Protein AF-A0A7V2V707-F1 (afdb_monomer_lite)

pLDDT: mean 92.5, std 4.8, range [74.88, 97.44]

Structure (mmCIF, N/CA/C/O backbone):
data_AF-A0A7V2V707-F1
#
_entry.id   AF-A0A7V2V707-F1
#
loop_
_atom_site.group_PDB
_atom_site.id
_atom_site.type_symbol
_atom_site.label_atom_id
_atom_site.label_alt_id
_atom_site.label_comp_id
_atom_site.label_asym_id
_atom_site.label_entity_id
_atom_site.label_seq_id
_atom_site.pdbx_PDB_ins_code
_atom_site.Cartn_x
_atom_site.Cartn_y
_atom_site.Cartn_z
_atom_site.occupancy
_atom_site.B_iso_or_equiv
_atom_site.auth_seq_id
_atom_site.auth_comp_id
_atom_site.auth_asym_id
_atom_site.auth_atom_id
_atom_site.p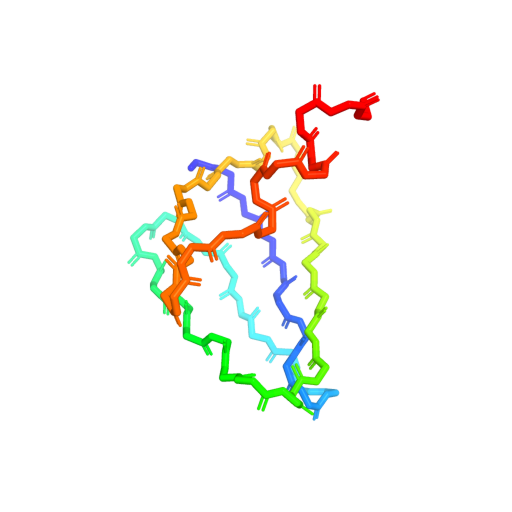dbx_PDB_model_num
ATOM 1 N N . ARG A 1 1 ? -1.385 -0.408 12.185 1.00 91.12 1 ARG A N 1
ATOM 2 C CA . ARG A 1 1 ? -2.460 -0.780 13.147 1.00 91.12 1 ARG A CA 1
ATOM 3 C C . ARG A 1 1 ? -3.734 -1.074 12.367 1.00 91.12 1 ARG A C 1
ATOM 5 O O . ARG A 1 1 ? -3.822 -0.582 11.243 1.00 91.12 1 ARG A O 1
ATOM 12 N N . GLY A 1 2 ? -4.679 -1.813 12.947 1.00 95.75 2 GLY A N 1
ATOM 13 C CA . GLY A 1 2 ? -5.866 -2.320 12.252 1.00 95.75 2 GLY A CA 1
ATOM 14 C C . GLY A 1 2 ? -5.589 -3.598 11.452 1.00 95.75 2 GLY A C 1
ATOM 15 O O . GLY 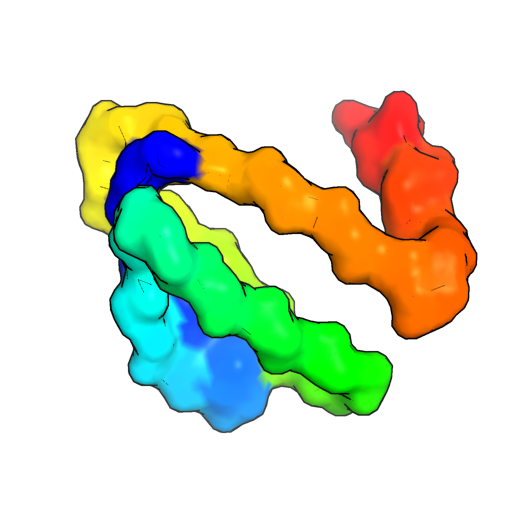A 1 2 ? -4.442 -4.043 11.366 1.00 95.75 2 GLY A O 1
ATOM 16 N N . ARG A 1 3 ? -6.651 -4.163 10.869 1.00 97.25 3 ARG A N 1
ATOM 17 C CA . ARG A 1 3 ? -6.632 -5.379 10.041 1.00 97.25 3 ARG A CA 1
ATOM 18 C C . ARG A 1 3 ? -7.357 -5.156 8.720 1.00 97.25 3 ARG A C 1
ATOM 20 O O . ARG A 1 3 ? -8.281 -4.348 8.643 1.00 97.25 3 ARG A O 1
ATOM 27 N N . GLY A 1 4 ? -6.947 -5.869 7.685 1.00 97.19 4 GLY A N 1
ATOM 28 C CA . GLY A 1 4 ? -7.512 -5.708 6.355 1.00 97.19 4 GLY A CA 1
ATOM 29 C C . GLY A 1 4 ? -7.184 -6.856 5.419 1.00 97.19 4 GLY A C 1
ATOM 30 O O . GLY A 1 4 ? -6.663 -7.895 5.822 1.00 97.19 4 GLY A O 1
ATOM 31 N N . GLN A 1 5 ? -7.460 -6.626 4.143 1.00 97.44 5 GLN A N 1
ATOM 32 C CA . GLN A 1 5 ? -7.114 -7.535 3.063 1.00 97.44 5 GLN A CA 1
ATOM 33 C C . GLN A 1 5 ? -6.442 -6.756 1.932 1.00 97.44 5 GLN A C 1
ATOM 35 O O . GLN A 1 5 ? -6.949 -5.721 1.497 1.00 97.44 5 GLN A O 1
ATOM 40 N N . ALA A 1 6 ? -5.311 -7.258 1.448 1.00 96.50 6 ALA A N 1
ATOM 41 C CA . ALA A 1 6 ? -4.723 -6.836 0.186 1.00 96.50 6 ALA A CA 1
ATOM 42 C C . ALA A 1 6 ? -5.203 -7.769 -0.925 1.00 96.50 6 ALA A C 1
ATOM 44 O O . ALA A 1 6 ? -5.194 -8.984 -0.758 1.00 96.50 6 ALA A O 1
ATOM 45 N N . LEU A 1 7 ? -5.583 -7.220 -2.070 1.00 96.00 7 LEU A N 1
ATOM 46 C CA . LEU A 1 7 ? -5.716 -7.977 -3.310 1.00 96.00 7 LEU A CA 1
ATOM 47 C C . LEU A 1 7 ? -4.515 -7.635 -4.181 1.00 96.00 7 LEU A C 1
ATOM 49 O O . LEU A 1 7 ? -4.356 -6.474 -4.537 1.00 96.00 7 LEU A O 1
ATOM 53 N N . ILE A 1 8 ? -3.674 -8.616 -4.510 1.00 93.75 8 ILE A N 1
ATOM 54 C CA . ILE A 1 8 ? -2.486 -8.444 -5.361 1.00 93.75 8 ILE A CA 1
ATOM 55 C C . ILE A 1 8 ? -2.601 -9.429 -6.513 1.00 93.75 8 ILE A C 1
ATOM 57 O O . ILE A 1 8 ? -2.683 -10.633 -6.272 1.00 93.75 8 ILE A O 1
ATOM 61 N N . ALA A 1 9 ? -2.624 -8.931 -7.753 1.00 92.38 9 ALA A N 1
ATOM 62 C CA . ALA A 1 9 ? -2.896 -9.766 -8.929 1.00 92.38 9 ALA A CA 1
ATOM 63 C C . ALA A 1 9 ? -4.127 -10.678 -8.710 1.00 92.38 9 ALA A C 1
ATOM 65 O O . ALA A 1 9 ? -4.064 -11.889 -8.916 1.00 92.38 9 ALA A O 1
ATOM 66 N N . GLU A 1 10 ? -5.210 -10.078 -8.195 1.00 90.75 10 GLU A N 1
ATOM 67 C CA . GLU A 1 10 ? -6.499 -10.722 -7.872 1.00 90.75 10 GLU A CA 1
ATOM 68 C C . GLU A 1 10 ? -6.466 -11.758 -6.734 1.00 90.75 10 GLU A C 1
ATOM 70 O O . GLU A 1 10 ? -7.498 -12.329 -6.384 1.00 90.75 10 GLU A O 1
ATOM 75 N N . LYS A 1 11 ? -5.314 -11.974 -6.089 1.00 93.81 11 LYS A N 1
ATOM 76 C CA . LYS A 1 11 ? -5.194 -12.895 -4.955 1.00 93.81 11 LYS A CA 1
ATOM 77 C C . LYS A 1 11 ? -5.326 -12.159 -3.622 1.00 93.81 11 LYS A C 1
ATOM 79 O O . LYS A 1 11 ? -4.643 -11.149 -3.433 1.00 93.81 11 LYS A O 1
ATOM 84 N N . PRO A 1 12 ? -6.168 -12.649 -2.695 1.00 95.75 12 PRO A N 1
ATOM 85 C CA . PRO A 1 12 ? -6.325 -12.047 -1.381 1.00 95.75 12 PRO A CA 1
ATOM 86 C C . PRO A 1 12 ? -5.190 -12.454 -0.431 1.00 95.75 12 PRO A C 1
ATOM 88 O O . PRO A 1 12 ? -4.828 -13.627 -0.347 1.00 95.75 12 PRO A O 1
ATOM 91 N N . TYR A 1 13 ? -4.681 -11.488 0.328 1.00 96.38 13 TYR A N 1
ATOM 92 C CA . TYR A 1 13 ? -3.691 -11.667 1.387 1.00 96.38 13 TYR A CA 1
ATOM 93 C C . TYR A 1 13 ? -4.140 -10.915 2.647 1.00 96.38 13 TYR A C 1
ATOM 95 O O . TYR A 1 13 ? -4.634 -9.789 2.529 1.00 96.38 13 TYR A O 1
ATOM 103 N N . PRO A 1 14 ? -3.986 -11.496 3.848 1.00 97.12 14 PRO A N 1
ATOM 104 C CA . PRO A 1 14 ? -4.306 -10.801 5.088 1.00 97.12 14 PRO A CA 1
ATOM 105 C C . PRO A 1 14 ? -3.328 -9.646 5.330 1.00 97.12 14 PRO A C 1
ATOM 107 O O . PRO A 1 14 ? -2.137 -9.751 5.037 1.00 97.12 14 PRO A O 1
ATOM 110 N N . LEU A 1 15 ? -3.840 -8.543 5.874 1.00 97.12 15 LEU A N 1
ATOM 111 C CA . LEU A 1 15 ? -3.043 -7.433 6.384 1.00 97.12 15 LEU A CA 1
ATOM 112 C C . LEU A 1 15 ? -3.257 -7.330 7.890 1.00 97.12 15 LEU A C 1
ATOM 114 O O . LEU A 1 15 ? -4.357 -7.016 8.343 1.00 97.12 15 LEU A O 1
ATOM 118 N N . GLU A 1 16 ? -2.190 -7.555 8.643 1.00 96.25 16 GLU A N 1
ATOM 119 C CA . GLU A 1 16 ? -2.150 -7.471 10.101 1.00 96.25 16 GLU A CA 1
ATOM 120 C C . GLU A 1 16 ? -0.984 -6.568 10.536 1.00 96.25 16 GLU A C 1
ATOM 122 O O . GLU A 1 16 ? -0.124 -6.225 9.710 1.00 96.25 16 GLU A O 1
ATOM 127 N N . PRO A 1 17 ? -0.918 -6.136 11.811 1.00 95.88 17 PRO A N 1
ATOM 128 C CA . PRO A 1 17 ? 0.291 -5.513 12.335 1.00 95.88 17 PRO A CA 1
ATOM 129 C C . PRO A 1 17 ? 1.537 -6.330 11.970 1.00 95.88 17 PRO A C 1
ATOM 131 O O . PRO A 1 17 ? 1.502 -7.554 11.968 1.00 95.88 17 PRO A O 1
ATOM 134 N N . GLU A 1 18 ? 2.618 -5.632 11.618 1.00 94.69 18 GLU A N 1
ATOM 135 C CA . GLU A 1 18 ? 3.903 -6.234 11.219 1.00 94.69 18 GLU A CA 1
ATOM 136 C C . GLU A 1 18 ? 3.907 -6.963 9.859 1.00 94.69 18 GLU A C 1
ATOM 138 O O . GLU A 1 18 ? 4.953 -7.438 9.419 1.00 94.69 18 GLU A O 1
ATOM 143 N N . THR A 1 19 ? 2.794 -6.967 9.117 1.00 95.25 19 THR A N 1
ATOM 144 C CA . THR A 1 19 ? 2.783 -7.443 7.725 1.00 95.25 19 THR A CA 1
ATOM 145 C C . THR A 1 19 ? 3.530 -6.470 6.806 1.00 95.25 19 THR A C 1
ATOM 147 O O . THR A 1 19 ? 3.207 -5.281 6.747 1.00 95.25 19 THR A O 1
ATOM 150 N N . LEU A 1 20 ? 4.490 -6.983 6.028 1.00 93.88 20 LEU A N 1
ATOM 151 C CA . LEU A 1 20 ? 5.146 -6.259 4.936 1.00 93.88 20 LEU A CA 1
ATOM 152 C C . LEU A 1 20 ? 4.550 -6.696 3.591 1.00 93.88 20 LEU A C 1
ATOM 154 O O . LEU A 1 20 ? 4.563 -7.877 3.253 1.00 93.88 20 LEU A O 1
ATOM 158 N N . MET A 1 21 ? 4.084 -5.734 2.797 1.00 92.75 21 MET A N 1
ATOM 159 C CA . MET A 1 21 ? 3.590 -5.963 1.440 1.00 92.75 21 MET A CA 1
ATOM 160 C C . MET A 1 21 ? 4.501 -5.268 0.428 1.00 92.75 21 MET A C 1
ATOM 162 O O . MET A 1 21 ? 4.741 -4.066 0.528 1.00 92.75 21 MET A O 1
ATOM 166 N N . TYR A 1 22 ? 4.959 -6.007 -0.583 1.00 92.06 22 TYR A N 1
ATOM 167 C CA . TYR A 1 22 ? 5.663 -5.444 -1.732 1.00 92.06 22 TYR A CA 1
ATOM 168 C C . TYR A 1 22 ? 4.737 -5.405 -2.952 1.00 92.06 22 TYR A C 1
ATOM 170 O O . TYR A 1 22 ? 4.245 -6.441 -3.394 1.00 92.06 22 TYR A O 1
ATOM 178 N N . CYS A 1 23 ? 4.506 -4.205 -3.490 1.00 91.56 23 CYS A N 1
ATOM 179 C CA . CYS A 1 23 ? 3.707 -3.978 -4.694 1.00 91.56 23 CYS A CA 1
ATOM 180 C C . CYS A 1 23 ? 4.628 -3.556 -5.847 1.00 91.56 23 CYS A C 1
ATOM 182 O O . CYS A 1 23 ? 5.009 -2.384 -5.915 1.00 91.56 23 CYS A O 1
ATOM 184 N N . PRO A 1 24 ? 5.030 -4.480 -6.735 1.00 89.62 24 PRO A N 1
ATOM 185 C CA . PRO A 1 24 ? 5.903 -4.136 -7.848 1.00 89.62 24 PRO A CA 1
ATOM 186 C C . PRO A 1 24 ? 5.181 -3.271 -8.900 1.00 89.62 24 PRO A C 1
ATOM 188 O O . PRO A 1 24 ? 3.953 -3.339 -9.031 1.00 89.62 24 PRO A O 1
ATOM 191 N N . PRO A 1 25 ? 5.930 -2.481 -9.695 1.00 90.06 25 PRO A N 1
ATOM 192 C CA . PRO A 1 25 ? 5.366 -1.712 -10.799 1.00 90.06 25 PRO A CA 1
ATOM 193 C C . PRO A 1 25 ? 4.577 -2.591 -11.775 1.00 90.06 25 PRO A C 1
ATOM 195 O O . PRO A 1 25 ? 4.997 -3.696 -12.112 1.00 90.06 25 PRO A O 1
ATOM 198 N N . GLY A 1 26 ? 3.438 -2.085 -12.248 1.00 91.88 26 GLY A N 1
ATOM 199 C CA . GLY A 1 26 ?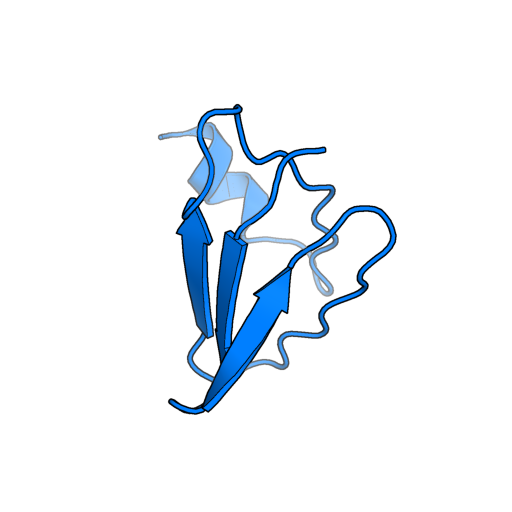 2.592 -2.780 -13.222 1.00 91.88 26 GLY A CA 1
ATOM 200 C C . GLY A 1 26 ? 1.733 -3.910 -12.650 1.00 91.88 26 GLY A C 1
ATOM 201 O O . GLY A 1 26 ? 0.929 -4.466 -13.392 1.00 91.88 26 GLY A O 1
ATOM 202 N N . VAL A 1 27 ? 1.845 -4.230 -11.354 1.00 93.81 27 VAL A N 1
ATOM 203 C CA . VAL A 1 27 ? 0.976 -5.216 -10.700 1.00 93.81 27 VAL A CA 1
ATOM 204 C C . VAL A 1 27 ? -0.189 -4.510 -9.997 1.00 93.81 27 VAL A C 1
ATOM 206 O O . VAL A 1 27 ? 0.038 -3.747 -9.048 1.00 93.81 27 VAL A O 1
ATOM 209 N N . PRO A 1 28 ? -1.443 -4.754 -10.428 1.00 93.56 28 PRO A N 1
ATOM 210 C CA . PRO A 1 28 ? -2.618 -4.196 -9.775 1.00 93.56 28 PRO A CA 1
ATOM 211 C C . PRO A 1 28 ? -2.711 -4.651 -8.320 1.00 93.56 28 PRO A C 1
ATOM 213 O O . PRO A 1 28 ? -2.567 -5.841 -8.017 1.00 93.56 28 PRO A O 1
ATOM 216 N N . HIS A 1 29 ? -2.975 -3.692 -7.437 1.00 94.00 29 HIS A N 1
ATOM 217 C CA . HIS A 1 29 ? -3.167 -3.936 -6.018 1.00 94.00 29 HIS A CA 1
ATOM 218 C C . HIS A 1 29 ? -4.300 -3.076 -5.451 1.00 94.00 29 HIS A C 1
ATOM 220 O O . HIS A 1 29 ? -4.493 -1.931 -5.856 1.00 94.00 29 HIS A O 1
ATOM 226 N N . GLN A 1 30 ? -5.042 -3.636 -4.499 1.00 94.75 30 GLN A N 1
ATOM 227 C CA . GLN A 1 30 ? -6.093 -2.953 -3.747 1.00 94.75 30 GLN A CA 1
ATOM 228 C C . GLN A 1 30 ? -5.945 -3.277 -2.261 1.00 94.75 30 GLN A C 1
ATOM 230 O O . GLN A 1 30 ? -5.569 -4.390 -1.902 1.00 94.75 30 GLN A O 1
ATOM 235 N N . ILE A 1 31 ? -6.259 -2.312 -1.400 1.00 95.38 31 ILE A N 1
ATOM 236 C CA . ILE A 1 31 ? -6.285 -2.486 0.053 1.00 95.38 31 ILE A CA 1
ATOM 237 C C . ILE A 1 31 ? -7.710 -2.240 0.537 1.00 95.38 31 ILE A C 1
ATOM 239 O O . ILE A 1 31 ? -8.304 -1.209 0.221 1.00 95.38 31 ILE A O 1
ATOM 243 N N . LEU A 1 32 ? -8.239 -3.174 1.322 1.00 96.19 32 LEU A N 1
ATOM 244 C CA . LEU A 1 32 ? -9.552 -3.086 1.943 1.00 96.19 32 LEU A CA 1
ATOM 245 C C . LEU A 1 32 ? -9.408 -3.136 3.465 1.00 96.19 32 LEU A C 1
ATOM 247 O O . LEU A 1 32 ? -8.816 -4.073 4.003 1.00 96.19 32 LEU A O 1
ATOM 251 N N . ASN A 1 33 ? -9.978 -2.151 4.161 1.00 97.44 33 ASN A N 1
ATOM 252 C CA . ASN A 1 33 ? -10.170 -2.249 5.604 1.00 97.44 33 ASN A CA 1
ATOM 253 C C . ASN A 1 33 ? -11.366 -3.164 5.882 1.00 97.44 33 ASN A C 1
ATOM 255 O O . ASN A 1 33 ? -12.491 -2.834 5.514 1.00 97.44 33 ASN A O 1
ATOM 259 N N . THR A 1 34 ? -11.110 -4.317 6.492 1.00 97.38 34 THR A N 1
ATOM 260 C CA . THR A 1 34 ? -12.131 -5.313 6.858 1.00 97.38 34 THR A CA 1
ATOM 261 C C . THR A 1 34 ? -12.360 -5.372 8.369 1.00 97.38 34 THR A C 1
ATOM 263 O O . THR A 1 34 ? -13.162 -6.176 8.841 1.00 97.38 34 THR A O 1
ATOM 266 N N . GLY A 1 35 ? -11.646 -4.539 9.130 1.00 95.19 35 GLY A N 1
ATOM 267 C CA . GLY A 1 35 ? -11.796 -4.403 10.568 1.00 95.19 35 GLY A CA 1
ATOM 268 C C . GLY A 1 35 ? -12.721 -3.262 10.982 1.00 95.19 35 GLY A C 1
ATOM 269 O O . GLY A 1 35 ? -13.248 -2.498 10.178 1.00 95.19 35 GLY A O 1
ATOM 270 N N . ASP A 1 36 ? -12.869 -3.157 12.292 1.00 96.25 36 ASP A N 1
ATOM 271 C CA . ASP A 1 36 ? -13.626 -2.160 13.045 1.00 96.25 36 ASP A CA 1
ATOM 272 C C . ASP A 1 36 ? -12.761 -0.975 13.517 1.00 96.25 36 ASP A C 1
ATOM 274 O O . ASP A 1 36 ? -13.269 0.019 14.032 1.00 96.25 36 ASP A O 1
ATOM 278 N N . GLU A 1 37 ? -11.450 -1.046 13.286 1.00 96.00 37 GLU A N 1
ATOM 279 C CA . GLU A 1 37 ? -10.486 0.007 13.600 1.00 96.00 37 GLU A CA 1
ATOM 280 C C . GLU A 1 37 ? -9.994 0.729 12.338 1.00 96.00 37 GLU A C 1
ATOM 282 O O . GLU A 1 37 ? -10.081 0.223 11.217 1.00 96.00 37 GLU A O 1
ATOM 287 N N . ILE A 1 38 ? -9.389 1.908 12.514 1.00 96.12 38 ILE A N 1
ATOM 288 C CA . ILE A 1 38 ? -8.680 2.590 11.425 1.00 96.12 38 ILE A CA 1
ATOM 289 C C . ILE A 1 38 ? -7.459 1.760 11.017 1.00 96.12 38 ILE A C 1
ATOM 291 O O . ILE A 1 38 ? -6.496 1.625 11.777 1.00 96.12 38 ILE A O 1
ATOM 295 N N . LEU A 1 39 ? -7.461 1.290 9.773 1.00 96.19 39 LEU A N 1
ATOM 296 C CA . LEU A 1 39 ? -6.307 0.662 9.148 1.00 96.19 39 LEU A CA 1
ATOM 297 C C . LEU A 1 39 ? -5.258 1.727 8.781 1.00 96.19 39 LEU A C 1
ATOM 299 O O . LEU A 1 39 ? -5.556 2.700 8.092 1.00 96.19 39 LEU A O 1
ATOM 303 N N . SER A 1 40 ? -4.031 1.586 9.287 1.00 95.06 40 SER A N 1
ATOM 304 C CA . SER A 1 40 ? -2.938 2.554 9.083 1.00 95.06 40 SER A CA 1
ATOM 305 C C . SER A 1 40 ? -1.653 1.865 8.632 1.00 95.06 40 SER A C 1
ATOM 307 O O . SER A 1 40 ? -1.242 0.878 9.251 1.00 95.06 40 SER A O 1
ATOM 309 N N . PHE A 1 41 ? -0.990 2.451 7.631 1.00 94.06 41 PHE A N 1
ATOM 310 C CA . PHE A 1 41 ? 0.232 1.948 6.996 1.00 94.06 41 PHE A CA 1
ATOM 311 C C . PHE A 1 41 ? 1.356 2.983 7.007 1.00 94.06 41 PHE A C 1
ATOM 313 O O . PHE A 1 41 ? 1.107 4.187 7.073 1.00 94.06 41 PHE A O 1
ATOM 320 N N . VAL A 1 42 ? 2.586 2.499 6.840 1.00 92.69 42 VAL A N 1
ATOM 321 C CA . VAL A 1 42 ? 3.715 3.300 6.360 1.00 92.69 42 VAL A CA 1
ATOM 322 C C . VAL A 1 42 ? 3.991 2.872 4.921 1.00 92.69 42 VAL A C 1
ATOM 324 O O . VAL A 1 42 ? 4.210 1.690 4.669 1.00 92.69 42 VAL A O 1
ATOM 327 N N . PHE A 1 43 ? 3.959 3.819 3.983 1.00 91.75 43 PHE A N 1
ATOM 328 C CA . PHE A 1 43 ? 4.247 3.560 2.572 1.00 91.75 43 PHE A CA 1
ATOM 329 C C . PHE A 1 43 ? 5.645 4.049 2.207 1.00 91.75 43 PHE A C 1
ATOM 331 O O . PHE A 1 43 ? 6.017 5.180 2.518 1.00 91.75 43 PHE A O 1
ATOM 338 N N . PHE A 1 44 ? 6.383 3.208 1.486 1.00 92.56 44 PHE A N 1
ATOM 339 C CA . PHE A 1 44 ? 7.648 3.559 0.854 1.00 92.56 44 PHE A CA 1
ATOM 340 C C . PHE A 1 44 ? 7.474 3.430 -0.658 1.00 92.56 44 PHE A C 1
ATOM 342 O O . PHE A 1 44 ? 7.162 2.347 -1.152 1.00 92.56 44 PHE A O 1
ATOM 349 N N . TYR A 1 45 ? 7.672 4.525 -1.389 1.00 90.88 45 TYR A N 1
ATOM 350 C CA . TYR A 1 45 ? 7.638 4.534 -2.851 1.00 90.88 45 TYR A CA 1
ATOM 351 C C . TYR A 1 45 ? 9.061 4.641 -3.395 1.00 90.88 45 TYR A C 1
ATOM 353 O O . TYR A 1 45 ? 9.813 5.530 -2.994 1.00 90.88 45 TYR A O 1
ATOM 361 N N . VAL A 1 46 ? 9.438 3.718 -4.284 1.00 92.00 46 VAL A N 1
ATOM 362 C CA . VAL A 1 46 ? 10.782 3.659 -4.874 1.00 92.00 46 VAL A CA 1
ATOM 363 C C . VAL A 1 46 ? 10.678 3.355 -6.381 1.00 92.00 46 VAL A C 1
ATOM 365 O O . VAL A 1 46 ? 10.254 2.253 -6.732 1.0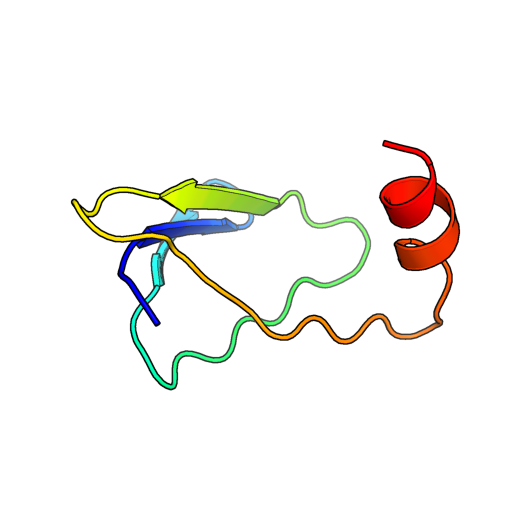0 92.00 46 VAL A O 1
ATOM 368 N N . PRO A 1 47 ? 11.071 4.286 -7.278 1.00 90.75 47 PRO A N 1
ATOM 369 C CA . PRO A 1 47 ? 11.395 5.685 -6.978 1.00 90.75 47 PRO A CA 1
ATOM 370 C C . PRO A 1 47 ? 10.184 6.425 -6.380 1.00 90.75 47 PRO A C 1
ATOM 372 O O . PRO A 1 47 ? 9.041 5.990 -6.525 1.00 90.75 47 PRO A O 1
ATOM 375 N N . GLY A 1 48 ? 10.442 7.536 -5.687 1.00 90.44 48 GLY A N 1
ATOM 376 C 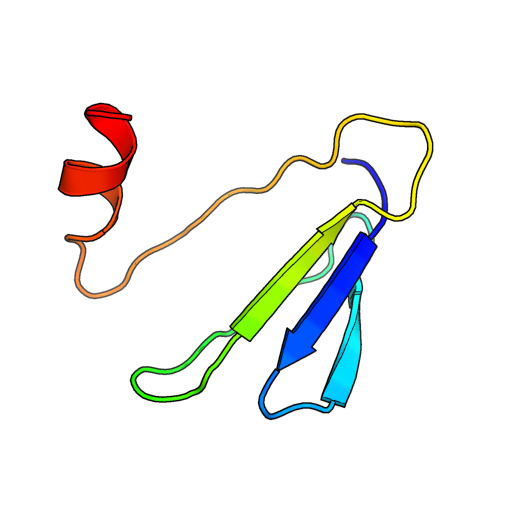CA . GLY A 1 48 ? 9.375 8.393 -5.159 1.00 90.4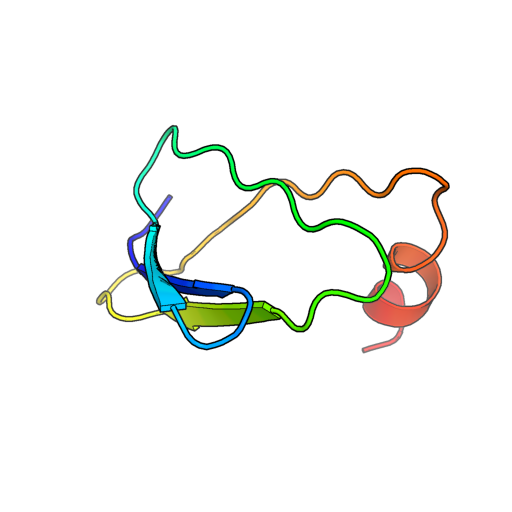4 48 GLY A CA 1
ATOM 377 C C . GLY A 1 48 ? 8.520 9.015 -6.270 1.00 90.44 48 GLY A C 1
ATOM 378 O O . GLY A 1 48 ? 8.887 8.989 -7.446 1.00 90.44 48 GLY A O 1
ATOM 379 N N . GLY A 1 49 ? 7.378 9.593 -5.903 1.00 87.06 49 GLY A N 1
ATOM 380 C CA . GLY A 1 49 ? 6.466 10.257 -6.834 1.00 87.06 49 GLY A CA 1
ATOM 381 C C . GLY A 1 49 ? 4.993 10.198 -6.421 1.00 87.06 49 GLY A C 1
ATOM 382 O O . GLY A 1 49 ? 4.357 11.253 -6.356 1.00 87.06 49 GLY A O 1
ATOM 383 N N . PRO A 1 50 ? 4.417 9.015 -6.134 1.00 84.50 50 PRO A N 1
ATOM 384 C CA . PRO A 1 50 ? 2.991 8.878 -5.822 1.00 84.50 50 PRO A CA 1
ATOM 385 C C . PRO A 1 50 ? 2.512 9.782 -4.676 1.00 84.50 50 PRO A C 1
ATOM 387 O O . PRO A 1 50 ? 1.416 10.343 -4.731 1.00 84.50 50 PRO A O 1
ATOM 390 N N . GLU A 1 51 ? 3.359 10.014 -3.674 1.00 85.25 51 GLU A N 1
ATOM 391 C CA . GLU A 1 51 ? 3.092 10.905 -2.544 1.00 85.25 51 GLU A CA 1
ATOM 392 C C . GLU A 1 51 ? 2.797 12.359 -2.952 1.00 85.25 51 GLU A C 1
ATOM 394 O O . GLU A 1 51 ? 2.107 13.074 -2.226 1.00 85.25 51 GLU A O 1
ATOM 399 N N . GLN A 1 52 ? 3.272 12.805 -4.118 1.00 86.19 52 GLN A N 1
ATOM 400 C CA . GLN A 1 52 ? 3.048 14.165 -4.619 1.00 86.19 52 GLN A CA 1
ATOM 401 C C . GLN A 1 52 ? 1.598 14.388 -5.065 1.00 86.19 52 GLN A C 1
ATOM 403 O O . GLN A 1 52 ? 1.086 15.505 -4.969 1.00 86.19 52 GLN A O 1
ATOM 408 N N . TYR A 1 53 ? 0.937 13.331 -5.541 1.00 83.50 53 TYR A N 1
ATOM 409 C CA . TYR A 1 53 ? -0.472 13.360 -5.927 1.00 83.50 53 TYR A CA 1
ATOM 410 C C . TYR A 1 53 ? -1.373 13.145 -4.712 1.00 83.50 53 TYR A C 1
ATOM 412 O O . TYR A 1 53 ? -2.338 13.882 -4.536 1.00 83.50 53 TYR A O 1
ATOM 420 N N . LEU A 1 54 ? -1.013 12.202 -3.832 1.00 82.44 54 LEU A N 1
ATOM 421 C CA . LEU A 1 54 ? -1.790 11.885 -2.628 1.00 82.44 54 LEU A CA 1
ATOM 422 C C . LEU A 1 54 ? -1.927 13.072 -1.667 1.00 82.44 54 LEU A C 1
ATOM 424 O O . LEU A 1 54 ? -2.947 13.196 -1.008 1.00 82.44 54 LEU A O 1
ATOM 428 N N . ARG A 1 55 ? -0.939 13.974 -1.603 1.00 79.19 55 ARG A N 1
ATOM 429 C CA . ARG A 1 55 ? -1.016 15.192 -0.772 1.00 79.19 55 ARG A CA 1
ATOM 430 C C . ARG A 1 55 ? -2.045 16.223 -1.244 1.00 79.19 55 ARG A C 1
ATOM 432 O O . ARG A 1 55 ? -2.286 17.184 -0.522 1.00 79.19 55 ARG A O 1
ATOM 439 N N . LYS A 1 56 ? -2.564 16.084 -2.466 1.00 84.88 56 LYS A N 1
ATOM 440 C CA . LYS A 1 56 ? -3.535 17.014 -3.063 1.00 84.88 56 LYS A CA 1
ATOM 441 C C . LYS A 1 56 ? -4.980 16.509 -2.974 1.00 84.88 56 LYS A C 1
ATOM 443 O O . LYS A 1 56 ? -5.873 17.251 -3.374 1.00 84.88 56 LYS A O 1
ATOM 448 N N . LEU A 1 57 ? -5.178 15.267 -2.527 1.00 74.88 57 LEU A N 1
ATOM 449 C CA . LEU A 1 57 ? -6.482 14.660 -2.247 1.00 74.88 57 LEU A CA 1
ATOM 450 C C . LEU A 1 57 ? -6.920 15.004 -0.821 1.00 74.88 57 LEU A C 1
ATOM 452 O O . LEU A 1 57 ? -8.140 15.187 -0.634 1.00 74.88 57 LEU A O 1
#

Sequence (57 aa):
RGRGQALIAEKPYPLEPETLMYCPPGVPHQILNTGDEILSFVFFYVPGGPEQYLRKL

Secondary structure (DSSP, 8-state):
---EEEEETTEEEEE-TT------TT--EEEEE-SSS--------SS--HHHHHTT-

Radius of gyration: 12.14 Å; chains: 1; bounding box: 25×30×27 Å

Foldseek 3Di:
DAKWWKQWQNDIDIDDPPDDDDHDPPIDMDIGRPDPDDDDDDDDDVVDDPVVVVVVD